Protein AF-A0A0F2S7L4-F1 (afdb_monomer)

Mean predicted aligned error: 13.65 Å

Sequence (125 aa):
MSQSKQPKSTQTSNFLKFKPLKRFLQSSLYPGIFQWLAVLVFAVIMVETLAGPTSAHDNFGTAATWVLWWPLLPLFFFLFGRFWCGVCPFGLVSDLTQKLFGANRKVPNFLRKYGLWIIDITFIF

Solvent-accessible surface area (backbone atoms only — not comparable to full-atom values): 7526 Å² total; per-residue (Å²): 141,82,86,82,84,78,85,85,80,79,90,70,84,73,74,82,70,48,61,68,61,53,53,56,73,64,37,85,65,61,39,52,58,52,18,53,50,40,36,48,54,51,49,51,42,51,49,37,49,69,72,37,65,94,50,62,86,78,11,64,27,45,43,44,46,63,67,49,44,55,62,47,49,59,53,44,42,73,78,37,38,77,60,46,69,58,26,38,35,65,59,57,51,50,52,50,49,40,69,76,72,44,85,86,65,81,81,55,70,64,58,75,73,42,43,66,61,55,52,55,50,64,74,74,106

pLDDT: mean 72.02, std 15.64, range [32.97, 93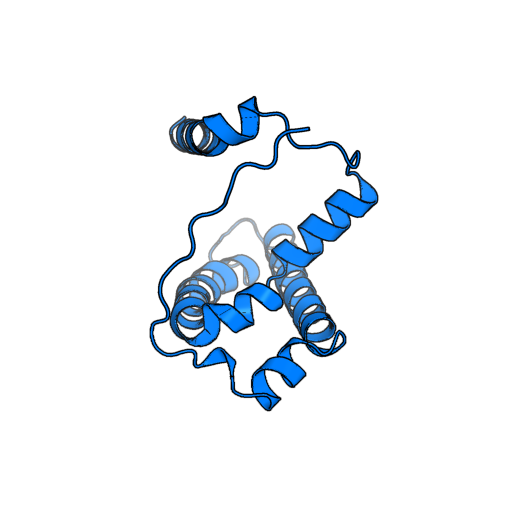.62]

Radius of gyration: 19.76 Å; Cα contacts (8 Å, |Δi|>4): 62; chains: 1; bounding box: 44×39×50 Å

Secondary structure (DSSP, 8-state):
---PPPP-------GGG-HHHHHHHT-TTTTHHHHHHHHHHHHHHHHHHHHS-S-TTT-HHHHIIIIIIHHHHHHHHHHHHHHHHHH-HHHHHHHHHHHHH---PPPPHHHHHHHHHHHHHHHH-

Foldseek 3Di:
DDDDDDDDDDDDDPPVPPVVVVVQVPDPPNLVVLLVVQLVVVVVLVCLVVVPDPDLVRRPSNCCCVPPVVVPVVVCCVVPVVVCVSNPNVVVVVVVCCVVPNPPDDDDVCCVVCVVVVVVVVVVD

Structure (mmCIF, N/CA/C/O backbone):
data_AF-A0A0F2S7L4-F1
#
_entry.id   AF-A0A0F2S7L4-F1
#
loop_
_atom_site.group_PDB
_atom_site.id
_atom_site.type_symbol
_atom_site.label_atom_id
_atom_site.label_alt_id
_atom_site.label_comp_id
_atom_site.label_asym_id
_atom_site.label_entity_id
_atom_site.label_seq_id
_atom_site.pdbx_PDB_ins_code
_atom_site.Cartn_x
_atom_site.Cartn_y
_atom_site.Cartn_z
_atom_site.occupancy
_atom_site.B_iso_or_equiv
_atom_site.auth_seq_id
_atom_site.auth_comp_id
_atom_site.auth_asym_id
_atom_site.auth_atom_id
_atom_site.pdbx_PDB_model_num
ATOM 1 N N . MET A 1 1 ? -12.818 21.995 26.357 1.00 37.41 1 MET A N 1
ATOM 2 C CA . MET A 1 1 ? -13.217 20.572 26.416 1.00 37.41 1 MET A CA 1
ATOM 3 C C . MET A 1 1 ? -14.564 20.437 25.725 1.00 37.41 1 MET A C 1
ATOM 5 O O . MET A 1 1 ? -15.555 20.848 26.303 1.00 37.41 1 MET A O 1
ATOM 9 N N . SER A 1 2 ? -14.623 19.982 24.472 1.00 32.97 2 SER A N 1
ATOM 10 C CA . SER A 1 2 ? -15.913 19.808 23.789 1.00 32.97 2 SER A CA 1
ATOM 11 C C . SER A 1 2 ? -15.886 18.521 22.974 1.00 32.97 2 SER A C 1
ATOM 13 O O . SER A 1 2 ? -15.166 18.413 21.983 1.00 32.97 2 SER A O 1
ATOM 15 N N . GLN A 1 3 ? -16.598 17.515 23.481 1.00 38.94 3 GLN A N 1
ATOM 16 C CA . GLN A 1 3 ? -16.875 16.255 22.802 1.00 38.94 3 GLN A CA 1
ATOM 17 C C . GLN A 1 3 ? -18.048 16.496 21.844 1.00 38.94 3 GLN A C 1
ATOM 19 O O . GLN A 1 3 ? -19.168 16.740 22.295 1.00 38.94 3 GLN A O 1
ATOM 24 N N . SER A 1 4 ? -17.819 16.432 20.531 1.00 37.12 4 SER A N 1
ATOM 25 C CA . SER A 1 4 ? -18.911 16.385 19.559 1.00 37.12 4 SER A CA 1
ATOM 26 C C . SER A 1 4 ? -19.462 14.957 19.474 1.00 37.12 4 SER A C 1
ATOM 28 O O . SER A 1 4 ? -18.760 13.998 19.149 1.00 37.12 4 SER A O 1
ATOM 30 N N . LYS A 1 5 ? -20.742 14.832 19.833 1.00 36.66 5 LYS A N 1
ATOM 31 C CA . LYS A 1 5 ? -21.564 13.619 19.783 1.00 36.66 5 LYS A CA 1
ATOM 32 C C . LYS A 1 5 ? -21.550 13.003 18.377 1.00 36.66 5 LYS A C 1
ATOM 34 O O . LYS A 1 5 ? -21.880 13.679 17.408 1.00 36.66 5 LYS A O 1
ATOM 39 N N . GLN A 1 6 ? -21.230 11.715 18.284 1.00 35.88 6 GLN A N 1
ATOM 40 C CA . GLN A 1 6 ? -21.435 10.902 17.080 1.00 35.88 6 GLN A CA 1
ATOM 41 C C . GLN A 1 6 ? -22.871 10.333 17.083 1.00 35.88 6 GLN A C 1
ATOM 43 O O . GLN A 1 6 ? -23.302 9.818 18.121 1.00 35.88 6 GLN A O 1
ATOM 48 N N . PRO A 1 7 ? -23.632 10.424 15.975 1.00 37.75 7 PRO A N 1
ATOM 49 C CA . PRO A 1 7 ? -24.996 9.911 15.896 1.00 37.75 7 PRO A CA 1
ATOM 50 C C . PRO A 1 7 ? -25.018 8.375 15.832 1.00 37.75 7 PRO A C 1
ATOM 52 O O . PRO A 1 7 ? -24.256 7.731 15.115 1.00 37.75 7 PRO A O 1
ATOM 55 N N . LYS A 1 8 ? -25.916 7.799 16.632 1.00 38.84 8 LYS A N 1
ATOM 56 C CA . LYS A 1 8 ? -26.141 6.367 16.853 1.00 38.84 8 LYS A CA 1
ATOM 57 C C . LYS A 1 8 ? -26.870 5.783 15.633 1.00 38.84 8 LYS A C 1
ATOM 59 O O . LYS A 1 8 ? -28.065 6.022 15.489 1.00 38.84 8 LYS A O 1
ATOM 64 N N . SER A 1 9 ? -26.173 5.057 14.753 1.00 42.44 9 SER A N 1
ATOM 65 C CA . SER A 1 9 ? -26.820 4.377 13.622 1.00 42.44 9 SER A CA 1
ATOM 66 C C . SER A 1 9 ? -27.527 3.095 14.077 1.00 42.44 9 SER A C 1
ATOM 68 O O . SER A 1 9 ? -27.026 2.302 14.879 1.00 42.44 9 SER A O 1
ATOM 70 N N . THR A 1 10 ? -28.756 2.958 13.603 1.00 41.16 10 THR A N 1
ATOM 71 C CA . THR A 1 10 ? -29.733 1.927 13.935 1.00 41.16 10 THR A CA 1
ATOM 72 C C . THR A 1 10 ? -29.269 0.544 13.468 1.00 41.16 10 THR A C 1
ATOM 74 O O . THR A 1 10 ? -28.770 0.374 12.361 1.00 41.16 10 THR A O 1
ATOM 77 N N . GLN A 1 11 ? -29.431 -0.446 14.346 1.00 56.16 11 GLN A N 1
ATOM 78 C CA . GLN A 1 11 ? -29.106 -1.858 14.147 1.00 56.16 11 GLN A CA 1
ATOM 79 C C . GLN A 1 11 ? -29.902 -2.481 12.989 1.00 56.16 11 GLN A C 1
ATOM 81 O O . GLN A 1 11 ? -31.098 -2.718 13.127 1.00 56.16 11 GLN A O 1
ATOM 86 N N . THR A 1 12 ? -29.222 -2.849 11.905 1.00 42.88 12 THR A N 1
ATOM 87 C CA . THR A 1 12 ? -29.679 -3.869 10.954 1.00 42.88 12 THR A CA 1
ATOM 88 C C . THR A 1 12 ? -28.746 -5.079 11.080 1.00 42.88 12 THR A C 1
ATOM 90 O O . THR A 1 12 ? -27.538 -4.978 10.896 1.00 42.88 12 THR A O 1
ATOM 93 N N . SER A 1 13 ? -29.302 -6.206 11.532 1.00 41.19 13 SER A N 1
ATOM 94 C CA . SER A 1 13 ? -28.740 -7.570 11.501 1.00 41.19 13 SER A CA 1
ATOM 95 C C . SER A 1 13 ? -27.214 -7.700 11.690 1.00 41.19 13 SER A C 1
ATOM 97 O O . SER A 1 13 ? -26.438 -7.833 10.747 1.00 41.19 13 SER A O 1
ATOM 99 N N . ASN A 1 14 ? -26.776 -7.712 12.952 1.00 48.84 14 ASN A N 1
ATOM 100 C CA . ASN A 1 14 ? -25.369 -7.799 13.355 1.00 48.84 14 ASN A CA 1
ATOM 101 C C . ASN A 1 14 ? -24.769 -9.216 13.163 1.00 48.84 14 ASN A C 1
ATOM 103 O O . ASN A 1 14 ? -24.629 -9.984 14.117 1.00 48.84 14 ASN A O 1
ATOM 107 N N . PHE A 1 15 ? -24.343 -9.551 11.941 1.00 49.12 15 PHE A N 1
ATOM 108 C CA . PHE A 1 15 ? -23.567 -10.771 11.643 1.00 49.12 15 PHE A CA 1
ATOM 109 C C . PHE A 1 15 ? -22.159 -10.780 12.280 1.00 49.12 15 PHE A C 1
ATOM 111 O O . PHE A 1 15 ? -21.503 -11.818 12.347 1.00 49.12 15 PHE A O 1
ATOM 118 N N . LEU A 1 16 ? -21.711 -9.656 12.857 1.00 49.25 16 LEU A N 1
ATOM 119 C CA . LEU A 1 16 ? -20.474 -9.558 13.646 1.00 49.25 16 LEU A CA 1
ATOM 120 C C . LEU A 1 16 ? -20.557 -10.218 15.042 1.00 49.25 16 LEU A C 1
ATOM 122 O O . LEU A 1 16 ? -19.587 -10.176 15.802 1.00 49.25 16 LEU A O 1
ATOM 126 N N . LYS A 1 17 ? -21.689 -10.836 15.409 1.00 47.38 17 LYS A N 1
ATOM 127 C CA . LYS A 1 17 ? -21.832 -11.593 16.668 1.00 47.38 17 LYS A CA 1
ATOM 128 C C . LYS A 1 17 ? -21.259 -13.015 16.618 1.00 47.38 17 LYS A C 1
ATOM 130 O O . LYS A 1 17 ? -21.189 -13.663 17.664 1.00 47.38 17 LYS A O 1
ATOM 135 N N . PHE A 1 18 ? -20.804 -13.500 15.460 1.00 51.91 18 PHE A N 1
ATOM 136 C CA . PHE A 1 18 ? -20.174 -14.817 15.363 1.00 51.91 18 PHE A CA 1
ATOM 137 C C . PHE A 1 18 ? -18.754 -14.773 15.966 1.00 51.91 18 PHE A C 1
ATOM 139 O O . PHE A 1 18 ? -17.778 -14.353 15.339 1.00 51.91 18 PHE A O 1
ATOM 146 N N . LYS A 1 19 ? -18.646 -15.196 17.234 1.00 53.84 19 LYS A N 1
ATOM 147 C CA . LYS A 1 19 ? -17.411 -15.225 18.038 1.00 53.84 19 LYS A CA 1
ATOM 148 C C . LYS A 1 19 ? -16.184 -15.864 17.357 1.00 53.84 19 LYS A C 1
ATOM 150 O O . LYS A 1 19 ? -15.106 -15.312 17.576 1.00 53.84 19 LYS A O 1
ATOM 155 N N . PRO A 1 20 ? -16.266 -16.942 16.547 1.00 54.53 20 PRO A N 1
ATOM 156 C CA . PRO A 1 20 ? -15.063 -17.509 15.936 1.00 54.53 20 PRO A CA 1
ATOM 157 C C . PRO A 1 20 ? -14.487 -16.601 14.842 1.00 54.53 20 PRO A C 1
ATOM 159 O O . PRO A 1 20 ? -13.273 -16.466 14.769 1.00 54.53 20 PRO A O 1
ATOM 162 N N . LEU A 1 21 ? -15.324 -15.875 14.087 1.00 54.94 21 LEU A N 1
ATOM 163 C CA . LEU A 1 21 ? -14.862 -14.917 13.074 1.00 54.94 21 LEU A CA 1
ATOM 164 C C . LEU A 1 21 ? -14.169 -13.715 13.730 1.00 54.94 21 LEU A C 1
ATOM 166 O O . LEU A 1 21 ? -13.100 -13.292 13.304 1.00 54.94 21 LEU A O 1
ATOM 170 N N . LYS A 1 22 ? -14.726 -13.215 14.840 1.00 51.91 22 LYS A N 1
ATOM 171 C CA . LYS A 1 22 ? -14.100 -12.143 15.624 1.00 51.91 22 LYS A CA 1
ATOM 172 C C . LYS A 1 22 ? -12.794 -12.597 16.292 1.00 51.91 22 LYS A C 1
ATOM 174 O O . LYS A 1 22 ? -11.848 -11.824 16.330 1.00 51.91 22 LYS A O 1
ATOM 179 N N . ARG A 1 23 ? -12.715 -13.839 16.788 1.00 51.91 23 ARG A N 1
ATOM 180 C CA . ARG A 1 23 ? -11.510 -14.417 17.417 1.00 51.91 23 ARG A CA 1
ATOM 181 C C . ARG A 1 23 ? -10.403 -14.713 16.398 1.00 51.91 23 ARG A C 1
ATOM 183 O O . ARG A 1 23 ? -9.236 -14.534 16.725 1.00 51.91 23 ARG A O 1
ATOM 190 N N . PHE A 1 24 ? -10.775 -15.112 15.184 1.00 56.16 24 PHE A N 1
ATOM 191 C CA . PHE A 1 24 ? -9.864 -15.353 14.066 1.00 56.16 24 PHE A CA 1
ATOM 192 C C . PHE A 1 24 ? -9.313 -14.049 13.473 1.00 56.16 24 PHE A C 1
ATOM 194 O O . PHE A 1 24 ? -8.121 -13.958 13.215 1.00 56.16 24 PHE A O 1
ATOM 201 N N . LEU A 1 25 ? -10.144 -13.003 13.355 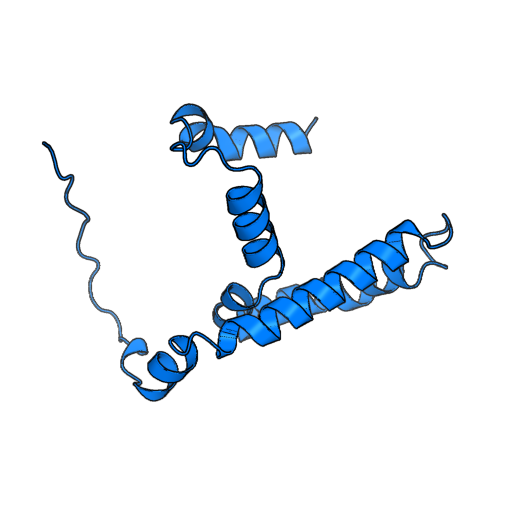1.00 55.56 25 LEU A N 1
ATOM 202 C CA . LEU A 1 25 ? -9.689 -11.663 12.958 1.00 55.56 25 LEU A CA 1
ATOM 203 C C . LEU A 1 25 ? -8.970 -10.878 14.080 1.00 55.56 25 LEU A C 1
ATOM 205 O O . LEU A 1 25 ? -8.278 -9.914 13.774 1.00 55.56 25 LEU A O 1
ATOM 209 N N . GLN A 1 26 ? -9.130 -11.235 15.365 1.00 54.75 26 GLN A N 1
ATOM 210 C CA . GLN A 1 26 ? -8.453 -10.574 16.501 1.00 54.75 26 GLN A CA 1
ATOM 211 C C . GLN A 1 26 ? -7.149 -11.251 16.954 1.00 54.75 26 GLN A C 1
ATOM 213 O O . GLN A 1 26 ? -6.532 -10.773 17.907 1.00 54.75 26 GLN A O 1
ATOM 218 N N . SER A 1 27 ? -6.706 -12.345 16.334 1.00 49.53 27 SER A N 1
ATOM 219 C CA . SER A 1 27 ? -5.389 -12.902 16.650 1.00 49.53 27 SER A CA 1
ATOM 220 C C . SER A 1 27 ? -4.310 -12.069 15.945 1.00 49.53 27 SER A C 1
ATOM 222 O O . SER A 1 27 ? -4.299 -11.944 14.724 1.00 49.53 27 SER A O 1
ATOM 224 N N . SER A 1 28 ? -3.378 -11.474 16.699 1.00 52.41 28 SER A N 1
ATOM 225 C CA . SER A 1 28 ? -2.336 -10.586 16.139 1.00 52.41 28 SER A CA 1
ATOM 226 C C . SER A 1 28 ? -1.319 -11.298 15.233 1.00 52.41 28 SER A C 1
ATOM 228 O O . SER A 1 28 ? -0.439 -10.654 14.674 1.00 52.41 28 SER A O 1
ATOM 230 N N . LEU A 1 29 ? -1.427 -12.621 15.099 1.00 53.84 29 LEU A N 1
ATOM 231 C CA . LEU A 1 29 ? -0.590 -13.467 14.250 1.00 53.84 29 LEU A CA 1
ATOM 232 C C . LEU A 1 29 ? -1.190 -13.676 12.850 1.00 53.84 29 LEU A C 1
ATOM 234 O O . LEU A 1 29 ? -0.450 -13.928 11.903 1.00 53.84 29 LEU A O 1
ATOM 238 N N . TYR A 1 30 ? -2.515 -13.558 12.707 1.00 49.62 30 TYR A N 1
ATOM 239 C CA . TYR A 1 30 ? -3.224 -13.918 11.480 1.00 49.62 30 TYR A CA 1
ATOM 240 C C . TYR A 1 30 ? -3.277 -12.821 10.393 1.00 49.62 30 TYR A C 1
ATOM 242 O O . TYR A 1 30 ? -3.342 -13.190 9.227 1.00 49.62 30 TYR A O 1
ATOM 250 N N . PRO A 1 31 ? -3.157 -11.504 10.668 1.00 62.72 31 PRO A N 1
ATOM 251 C CA . PRO A 1 31 ? -2.898 -10.542 9.596 1.00 62.72 31 PRO A CA 1
ATOM 252 C C . PRO A 1 31 ? -1.410 -10.487 9.216 1.00 62.72 31 PRO A C 1
ATOM 254 O O . PRO A 1 31 ? -1.093 -10.360 8.042 1.00 62.72 31 PRO A O 1
ATOM 257 N N . GLY A 1 32 ? -0.484 -10.668 10.167 1.00 66.62 32 GLY A N 1
ATOM 258 C CA . GLY A 1 32 ? 0.947 -10.419 9.943 1.00 66.62 32 GLY A CA 1
ATOM 259 C C . GLY A 1 32 ? 1.603 -11.301 8.873 1.00 66.62 32 GLY A C 1
ATOM 260 O O . GLY A 1 32 ? 2.303 -10.782 8.009 1.00 66.62 32 GLY A O 1
ATOM 261 N N . ILE A 1 33 ? 1.371 -12.619 8.893 1.00 73.12 33 ILE A N 1
ATOM 262 C CA . ILE A 1 33 ? 2.017 -13.553 7.947 1.00 73.12 33 ILE A CA 1
ATOM 263 C C . ILE A 1 33 ? 1.531 -13.311 6.514 1.00 73.12 33 ILE A C 1
ATOM 265 O O . ILE A 1 33 ? 2.340 -13.180 5.598 1.00 73.12 33 ILE A O 1
ATOM 269 N N . PHE A 1 34 ? 0.214 -13.212 6.319 1.00 77.00 34 PHE A N 1
ATOM 270 C CA . PHE A 1 34 ? -0.360 -12.960 4.997 1.00 77.00 34 PHE A CA 1
ATOM 271 C C . PHE A 1 34 ? 0.011 -11.575 4.473 1.00 77.00 34 PHE A C 1
ATOM 273 O O . PHE A 1 34 ? 0.239 -11.418 3.279 1.00 77.00 34 PHE A O 1
ATOM 280 N N . GLN A 1 35 ? 0.114 -10.582 5.355 1.00 78.12 35 GLN A N 1
ATOM 281 C CA . GLN A 1 35 ? 0.510 -9.229 4.990 1.00 78.12 35 GLN A CA 1
ATOM 282 C C . GLN A 1 35 ? 1.979 -9.172 4.550 1.00 78.12 35 GLN A C 1
ATOM 284 O O . GLN A 1 35 ? 2.277 -8.568 3.523 1.00 78.12 35 GLN A O 1
ATOM 289 N N . TRP A 1 36 ? 2.890 -9.862 5.245 1.00 80.44 36 TRP A N 1
ATOM 290 C CA . TRP A 1 36 ? 4.280 -10.006 4.793 1.00 80.44 36 TRP A CA 1
ATOM 291 C C . TRP A 1 36 ? 4.395 -10.785 3.483 1.00 80.44 36 TRP A C 1
ATOM 293 O O . TRP A 1 36 ? 5.164 -10.383 2.614 1.00 80.44 36 TRP A O 1
ATOM 303 N N . LEU A 1 37 ? 3.602 -11.847 3.301 1.00 84.25 37 LEU A N 1
ATOM 304 C CA . LEU A 1 37 ? 3.537 -12.576 2.033 1.00 84.25 37 LEU A CA 1
ATOM 305 C C . LEU A 1 37 ? 3.068 -11.663 0.891 1.00 84.25 37 LEU A C 1
ATOM 307 O O . LEU A 1 37 ? 3.687 -11.639 -0.167 1.00 84.25 37 LEU A O 1
ATOM 311 N N . ALA A 1 38 ? 2.015 -10.874 1.111 1.00 83.19 38 ALA A N 1
ATOM 312 C CA . ALA A 1 38 ? 1.500 -9.936 0.119 1.00 83.19 38 ALA A CA 1
ATOM 313 C C . ALA A 1 38 ? 2.512 -8.828 -0.213 1.00 83.19 38 ALA A C 1
ATOM 315 O O . ALA A 1 38 ? 2.665 -8.474 -1.381 1.00 83.19 38 ALA A O 1
ATOM 316 N N . VAL A 1 39 ? 3.234 -8.309 0.788 1.00 85.44 39 VAL A N 1
ATOM 317 C CA . VAL A 1 39 ? 4.331 -7.349 0.579 1.00 85.44 39 VAL A CA 1
ATOM 318 C C . VAL A 1 39 ? 5.457 -7.982 -0.225 1.00 85.44 39 VAL A C 1
ATOM 320 O O . VAL A 1 39 ? 5.959 -7.343 -1.141 1.00 85.44 39 VAL A O 1
ATOM 323 N N . LEU A 1 40 ? 5.830 -9.227 0.070 1.00 87.50 40 LEU A N 1
ATOM 324 C CA . LEU A 1 40 ? 6.877 -9.936 -0.660 1.00 87.50 40 LEU A CA 1
ATOM 325 C C . LEU A 1 40 ? 6.486 -10.164 -2.124 1.00 87.50 40 LEU A C 1
ATOM 327 O O . LEU A 1 40 ? 7.269 -9.844 -3.010 1.00 87.50 40 LEU A O 1
ATOM 331 N N . VAL A 1 41 ? 5.265 -10.635 -2.390 1.00 85.38 41 VAL A N 1
ATOM 332 C CA . VAL A 1 41 ? 4.752 -10.795 -3.761 1.00 85.38 41 VAL A CA 1
ATOM 333 C C . VAL A 1 41 ? 4.746 -9.454 -4.497 1.00 85.38 41 VAL A C 1
ATOM 335 O O . VAL A 1 41 ? 5.228 -9.370 -5.623 1.00 85.38 41 VAL A O 1
ATOM 338 N N . PHE A 1 42 ? 4.260 -8.389 -3.855 1.00 85.00 42 PHE A N 1
ATOM 339 C CA . PHE A 1 42 ? 4.262 -7.051 -4.444 1.00 85.00 42 PHE A CA 1
ATOM 340 C C . PHE A 1 42 ? 5.684 -6.528 -4.706 1.00 85.00 42 PHE A C 1
ATOM 342 O O . PHE A 1 42 ? 5.940 -5.949 -5.758 1.00 85.00 42 PHE A O 1
ATOM 349 N N . ALA A 1 43 ? 6.624 -6.767 -3.790 1.00 85.75 43 ALA A N 1
ATOM 350 C CA . ALA A 1 43 ? 8.021 -6.378 -3.944 1.00 85.75 43 ALA A CA 1
ATOM 351 C C . ALA A 1 43 ? 8.695 -7.121 -5.104 1.00 85.75 43 ALA A C 1
ATOM 353 O O . ALA A 1 43 ? 9.398 -6.491 -5.887 1.00 85.75 43 ALA A O 1
ATOM 354 N N . VAL A 1 44 ? 8.439 -8.425 -5.260 1.00 84.19 44 VAL A N 1
ATOM 355 C CA . VAL A 1 44 ? 8.927 -9.208 -6.407 1.00 84.19 44 VAL A CA 1
ATOM 356 C C . VAL A 1 44 ? 8.375 -8.638 -7.708 1.00 84.19 44 VAL A C 1
ATOM 358 O O . VAL A 1 44 ? 9.149 -8.361 -8.615 1.00 84.19 44 VAL A O 1
ATOM 361 N N . ILE A 1 45 ? 7.067 -8.370 -7.783 1.00 82.69 45 ILE A N 1
ATOM 362 C CA . ILE A 1 45 ? 6.457 -7.752 -8.969 1.00 82.69 45 ILE A CA 1
ATOM 363 C C . ILE A 1 45 ? 7.112 -6.401 -9.279 1.00 82.69 45 ILE A C 1
ATOM 365 O O . ILE A 1 45 ? 7.443 -6.140 -10.434 1.00 82.69 45 ILE A O 1
ATOM 369 N N . MET A 1 46 ? 7.342 -5.554 -8.271 1.00 82.19 46 MET A N 1
ATOM 370 C CA . MET A 1 46 ? 8.027 -4.275 -8.472 1.00 82.19 46 MET A CA 1
ATOM 371 C C . MET A 1 46 ? 9.456 -4.453 -8.991 1.00 82.19 46 MET A C 1
ATOM 373 O O . MET A 1 46 ? 9.834 -3.746 -9.918 1.00 82.19 46 MET A O 1
ATOM 377 N N . VAL A 1 47 ? 10.234 -5.386 -8.433 1.00 82.50 47 VAL A N 1
ATOM 378 C CA . VAL A 1 47 ? 11.614 -5.654 -8.871 1.00 82.50 47 VAL A CA 1
ATOM 379 C C . VAL A 1 47 ? 11.641 -6.185 -10.301 1.00 82.50 47 VAL A C 1
ATOM 381 O O . VAL A 1 47 ? 12.386 -5.654 -11.113 1.00 82.50 47 VAL A O 1
ATOM 384 N N . GLU A 1 48 ? 10.794 -7.156 -10.637 1.00 79.88 48 GLU A N 1
ATOM 385 C CA . GLU A 1 48 ? 10.672 -7.700 -11.997 1.00 79.88 48 GLU A CA 1
ATOM 386 C C . GLU A 1 48 ? 10.226 -6.629 -13.003 1.00 79.88 48 GLU A C 1
ATOM 388 O O . GLU A 1 48 ? 10.677 -6.609 -14.144 1.00 79.88 48 GLU A O 1
ATOM 393 N N . THR A 1 49 ? 9.367 -5.699 -12.580 1.00 76.62 49 THR A N 1
ATOM 394 C CA . THR A 1 49 ? 8.922 -4.582 -13.429 1.00 76.62 49 THR A CA 1
ATOM 395 C C . THR A 1 49 ? 10.026 -3.539 -13.629 1.00 76.62 49 THR A C 1
ATOM 397 O O . THR A 1 49 ? 10.096 -2.930 -14.691 1.00 76.62 49 THR A O 1
ATOM 400 N N . LEU A 1 50 ? 10.893 -3.322 -12.632 1.00 76.81 50 LEU A N 1
ATOM 401 C CA . LEU A 1 50 ? 11.997 -2.357 -12.715 1.00 76.81 50 LEU A CA 1
ATOM 402 C C . LEU A 1 50 ? 13.249 -2.923 -13.403 1.00 76.81 50 LEU A C 1
ATOM 404 O O . LEU A 1 50 ? 13.990 -2.168 -14.025 1.00 76.81 50 LEU A O 1
ATOM 408 N N . ALA A 1 51 ? 13.510 -4.222 -13.242 1.00 75.50 51 ALA A N 1
ATOM 409 C CA . ALA A 1 51 ? 14.680 -4.917 -13.779 1.00 75.50 51 ALA A CA 1
ATOM 410 C C . ALA A 1 51 ? 14.427 -5.555 -15.153 1.00 75.50 51 ALA A C 1
ATOM 412 O O . ALA A 1 51 ? 15.372 -5.993 -15.811 1.00 75.50 51 ALA A O 1
ATOM 413 N N . GLY A 1 52 ? 13.167 -5.635 -15.577 1.00 68.38 52 GLY A N 1
ATOM 414 C CA . GLY A 1 52 ? 12.800 -6.188 -16.867 1.00 68.38 52 GLY A CA 1
ATOM 415 C C . GLY A 1 52 ? 13.146 -5.268 -18.059 1.00 68.38 52 GLY A C 1
ATOM 416 O O . GLY A 1 52 ? 13.440 -4.082 -17.878 1.00 68.38 52 GLY A O 1
ATOM 417 N N . PRO A 1 53 ? 13.168 -5.815 -19.293 1.00 70.56 53 PRO A N 1
ATOM 418 C CA . PRO A 1 53 ? 13.426 -5.062 -20.527 1.00 70.56 53 PRO A CA 1
ATOM 419 C C . PRO A 1 53 ? 12.496 -3.846 -20.705 1.00 70.56 53 PRO A C 1
ATOM 421 O O . PRO A 1 53 ? 11.440 -3.755 -20.113 1.00 70.56 53 PRO A O 1
ATOM 424 N N . THR A 1 54 ? 12.809 -2.871 -21.556 1.00 66.38 54 THR A N 1
ATOM 425 C CA . THR A 1 54 ? 11.904 -1.712 -21.763 1.00 66.38 54 THR A CA 1
ATOM 426 C C . THR A 1 54 ? 10.625 -2.063 -22.543 1.00 66.38 54 THR A C 1
ATOM 428 O O . THR A 1 54 ? 9.648 -1.313 -22.515 1.00 66.38 54 THR A O 1
ATOM 431 N N . SER A 1 55 ? 10.594 -3.221 -23.210 1.00 68.25 55 SER A N 1
ATOM 432 C CA . SER A 1 55 ? 9.447 -3.708 -23.982 1.00 68.25 55 SER A CA 1
ATOM 433 C C . SER A 1 55 ? 8.383 -4.324 -23.072 1.00 68.25 55 SER A C 1
ATOM 435 O O . SER A 1 55 ? 8.543 -5.434 -22.572 1.00 68.25 55 SER A O 1
ATOM 437 N N . ALA A 1 56 ? 7.256 -3.634 -22.869 1.00 62.44 56 ALA A N 1
ATOM 438 C CA . ALA A 1 56 ? 6.175 -4.060 -21.966 1.00 62.44 56 ALA A CA 1
ATOM 439 C C . ALA A 1 56 ? 5.633 -5.487 -22.214 1.00 62.44 56 ALA A C 1
ATOM 441 O O . ALA A 1 56 ? 5.137 -6.106 -21.277 1.00 62.44 56 ALA A O 1
ATOM 442 N N . HIS A 1 57 ? 5.746 -6.007 -23.443 1.00 64.19 57 HIS A N 1
ATOM 443 C CA . HIS A 1 57 ? 5.300 -7.356 -23.814 1.00 64.19 57 HIS A CA 1
ATOM 444 C C . HIS A 1 57 ? 6.274 -8.469 -23.392 1.00 64.19 57 HIS A C 1
ATOM 446 O O . HIS A 1 57 ? 5.833 -9.578 -23.109 1.00 64.19 57 HIS A O 1
ATOM 452 N N . ASP A 1 58 ? 7.571 -8.163 -23.302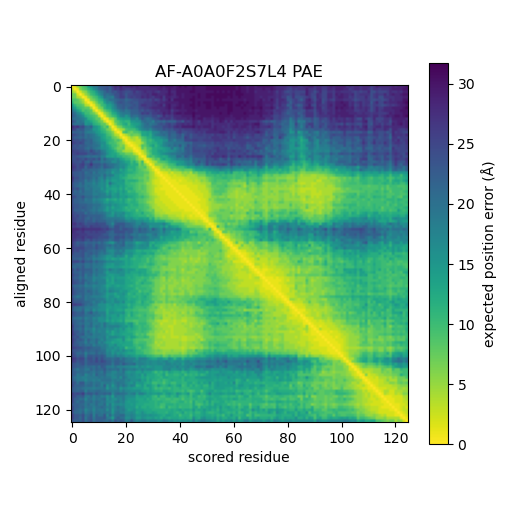 1.00 68.81 58 ASP A N 1
ATOM 453 C CA . ASP A 1 58 ? 8.618 -9.127 -22.923 1.00 68.81 58 ASP A CA 1
ATOM 454 C C . ASP A 1 58 ? 8.902 -9.106 -21.412 1.00 68.81 58 ASP A C 1
ATOM 456 O O . ASP A 1 58 ? 9.629 -9.944 -20.878 1.00 68.81 58 ASP A O 1
ATOM 460 N N . ASN A 1 59 ? 8.310 -8.145 -20.700 1.00 73.06 59 ASN A N 1
ATOM 461 C CA . ASN A 1 59 ? 8.390 -8.044 -19.253 1.00 73.06 59 ASN A CA 1
ATOM 462 C C . ASN A 1 59 ? 7.371 -8.948 -18.585 1.00 73.06 59 ASN A C 1
ATOM 464 O O . ASN A 1 59 ? 6.181 -8.624 -18.536 1.00 73.06 59 ASN A O 1
ATOM 468 N N . PHE A 1 60 ? 7.848 -10.014 -17.953 1.00 73.56 60 PHE A N 1
ATOM 469 C CA . PHE A 1 60 ? 6.995 -10.849 -17.119 1.00 73.56 60 PHE A CA 1
ATOM 470 C C . PHE A 1 60 ? 6.341 -10.049 -15.977 1.00 73.56 60 PHE A C 1
ATOM 472 O O . PHE A 1 60 ? 5.154 -10.230 -15.718 1.00 73.56 60 PHE A O 1
ATOM 479 N N . GLY A 1 61 ? 7.060 -9.105 -15.353 1.00 73.44 61 GLY A N 1
ATOM 480 C CA . GLY A 1 61 ? 6.511 -8.243 -14.294 1.00 73.44 61 GLY A CA 1
ATOM 481 C C . GLY A 1 61 ? 5.341 -7.369 -14.766 1.00 73.44 61 GLY A C 1
ATOM 482 O O . GLY A 1 61 ? 4.281 -7.324 -14.131 1.00 73.44 61 GLY A O 1
ATOM 483 N N . THR A 1 62 ? 5.488 -6.744 -15.936 1.00 76.06 62 THR A N 1
ATOM 484 C CA . THR A 1 62 ? 4.444 -5.911 -16.547 1.00 76.06 62 THR A CA 1
ATOM 485 C C . THR A 1 62 ? 3.264 -6.766 -17.004 1.00 76.06 62 THR A C 1
ATOM 487 O O . THR A 1 62 ? 2.122 -6.472 -16.653 1.00 76.06 62 THR A O 1
ATOM 490 N N . ALA A 1 63 ? 3.517 -7.869 -17.711 1.00 78.38 63 ALA A N 1
ATOM 491 C CA . ALA A 1 63 ? 2.468 -8.778 -18.162 1.00 78.38 63 ALA A CA 1
ATOM 492 C C . ALA A 1 63 ? 1.684 -9.383 -16.983 1.00 78.38 63 ALA A C 1
ATOM 494 O O . ALA A 1 63 ? 0.455 -9.382 -17.001 1.00 78.38 63 ALA A O 1
ATOM 495 N N . ALA A 1 64 ? 2.355 -9.822 -15.915 1.00 77.06 64 ALA A N 1
ATOM 496 C CA . ALA A 1 64 ? 1.696 -10.344 -14.719 1.00 77.06 64 ALA A CA 1
ATOM 497 C C . ALA A 1 64 ? 0.845 -9.275 -14.012 1.00 77.06 64 ALA A C 1
ATOM 499 O O . ALA A 1 64 ? -0.269 -9.559 -13.572 1.00 77.06 64 ALA A O 1
ATOM 500 N N . THR A 1 65 ? 1.312 -8.028 -13.946 1.00 82.06 65 THR A N 1
ATOM 501 C CA . THR A 1 65 ? 0.540 -6.940 -13.327 1.00 82.06 65 THR A CA 1
ATOM 502 C C . THR A 1 65 ? -0.712 -6.590 -14.142 1.00 82.06 65 THR A C 1
ATOM 504 O O . THR A 1 65 ? -1.807 -6.430 -13.604 1.00 82.06 65 THR A O 1
ATOM 507 N N . TRP A 1 66 ? -0.597 -6.503 -15.462 1.00 81.31 66 TRP A N 1
ATOM 508 C CA . TRP A 1 66 ? -1.724 -6.082 -16.295 1.00 81.31 66 TRP A CA 1
ATOM 509 C C . TRP A 1 66 ? -2.691 -7.218 -16.643 1.00 81.31 66 TRP A C 1
ATOM 511 O O . TRP A 1 66 ? -3.894 -6.986 -16.711 1.00 81.31 66 TRP A O 1
ATOM 521 N N . VAL A 1 67 ? -2.204 -8.448 -16.824 1.00 82.31 67 VAL A N 1
ATOM 522 C CA . VAL A 1 67 ? -3.034 -9.594 -17.237 1.00 82.31 67 VAL A CA 1
ATOM 523 C C . VAL A 1 67 ? -3.575 -10.372 -16.041 1.00 82.31 67 VAL A C 1
ATOM 525 O O . VAL A 1 67 ? -4.742 -10.751 -16.047 1.00 82.31 67 VAL A O 1
ATOM 528 N N . LEU A 1 68 ? -2.760 -10.616 -15.009 1.00 80.88 68 LEU A N 1
ATOM 529 C CA . LEU A 1 68 ? -3.187 -11.389 -13.836 1.00 80.88 68 LEU A CA 1
ATOM 530 C C . LEU A 1 68 ? -3.699 -10.475 -12.730 1.00 80.88 68 LEU A C 1
ATOM 532 O O . LEU A 1 68 ? -4.812 -10.658 -12.251 1.00 80.88 68 LEU A O 1
ATOM 536 N N . TRP A 1 69 ? -2.917 -9.479 -12.322 1.00 82.12 69 TRP A N 1
ATOM 537 C CA . TRP A 1 69 ? -3.245 -8.677 -11.143 1.00 82.12 69 TRP A CA 1
ATOM 538 C C . TRP A 1 69 ? -4.464 -7.770 -11.364 1.00 82.12 69 TRP A C 1
ATOM 540 O O . TRP A 1 69 ? -5.325 -7.692 -10.486 1.00 82.12 69 TRP A O 1
ATOM 550 N N . TRP A 1 70 ? -4.594 -7.140 -12.537 1.00 83.50 70 TRP A N 1
ATOM 551 C CA . TRP A 1 70 ? -5.713 -6.240 -12.847 1.00 83.50 70 TRP A CA 1
ATOM 552 C C . TRP A 1 70 ? -7.113 -6.879 -12.757 1.00 83.50 70 TRP A C 1
ATOM 554 O O . TRP A 1 70 ? -7.971 -6.264 -12.134 1.00 83.50 70 TRP A O 1
ATOM 564 N N . PRO A 1 71 ? -7.409 -8.070 -13.319 1.00 86.06 71 PRO A N 1
ATOM 565 C CA . PRO A 1 71 ? -8.727 -8.702 -13.161 1.00 86.06 71 PRO A CA 1
ATOM 566 C C . PRO A 1 71 ? -8.895 -9.429 -11.822 1.00 86.06 71 PRO A C 1
ATOM 568 O O . PRO A 1 71 ? -9.997 -9.487 -11.270 1.00 86.06 71 PRO A O 1
ATOM 571 N N . LEU A 1 72 ? -7.809 -9.983 -11.282 1.00 85.12 72 LEU A N 1
ATOM 572 C CA . LEU A 1 72 ? -7.847 -10.785 -10.066 1.00 85.12 72 LEU A CA 1
ATOM 573 C C . LEU A 1 72 ? -8.130 -9.910 -8.840 1.00 85.12 72 LEU A C 1
ATOM 575 O O . LEU A 1 72 ? -8.935 -10.282 -7.991 1.00 85.12 72 LEU A O 1
ATOM 579 N N . LEU A 1 73 ? -7.533 -8.719 -8.763 1.00 83.69 73 LEU A N 1
ATOM 580 C CA . LEU A 1 73 ? -7.658 -7.845 -7.599 1.00 83.69 73 LEU A CA 1
ATOM 581 C C . LEU A 1 73 ? -9.098 -7.320 -7.383 1.00 83.69 73 LEU A C 1
ATOM 583 O O . LEU A 1 73 ? -9.606 -7.498 -6.276 1.00 83.69 73 LEU A O 1
ATOM 587 N N . PRO A 1 74 ? -9.826 -6.780 -8.382 1.00 85.56 74 PRO A N 1
ATOM 588 C CA . PRO A 1 74 ? -11.244 -6.431 -8.251 1.00 85.56 74 PRO A CA 1
ATOM 589 C C . PRO A 1 74 ? -12.126 -7.617 -7.853 1.00 85.56 74 PRO A C 1
ATOM 591 O O . PRO A 1 74 ? -13.018 -7.466 -7.018 1.00 85.56 74 PRO A O 1
ATOM 594 N N . LEU A 1 75 ? -11.852 -8.809 -8.394 1.00 86.25 75 LEU A N 1
ATOM 595 C CA . LEU A 1 75 ? -12.585 -10.030 -8.058 1.00 86.25 75 LEU A CA 1
ATOM 596 C C . LEU A 1 75 ? -12.352 -10.441 -6.593 1.00 86.25 75 LEU A C 1
ATOM 598 O O . LEU A 1 75 ? -13.306 -10.736 -5.868 1.00 86.25 75 LEU A O 1
ATOM 602 N N . PHE A 1 76 ? -11.106 -10.364 -6.116 1.00 82.62 76 PHE A N 1
ATOM 603 C CA . PHE A 1 76 ? -10.769 -10.556 -4.703 1.00 82.62 76 PHE A CA 1
ATOM 604 C C . PHE A 1 76 ? -11.387 -9.486 -3.800 1.00 82.62 76 PHE A C 1
ATOM 606 O O . PHE A 1 76 ? -11.850 -9.815 -2.711 1.00 82.62 76 PHE A O 1
ATOM 613 N N . PHE A 1 77 ? -11.442 -8.223 -4.223 1.00 82.00 77 PHE A N 1
ATOM 614 C CA . PHE A 1 77 ? -12.072 -7.157 -3.442 1.00 82.00 77 PHE A CA 1
ATOM 615 C C . PHE A 1 77 ? -13.588 -7.333 -3.327 1.00 82.00 77 PHE A C 1
ATOM 617 O O . PHE A 1 77 ? -14.142 -7.103 -2.251 1.00 82.00 77 PHE A O 1
ATOM 624 N N . PHE A 1 78 ? -14.253 -7.778 -4.395 1.00 85.19 78 PHE A N 1
ATOM 625 C CA . PHE A 1 78 ? -15.691 -8.034 -4.380 1.00 85.19 78 PHE A CA 1
ATOM 626 C C . PHE A 1 78 ? -16.061 -9.191 -3.440 1.00 85.19 78 PHE A C 1
ATOM 628 O O . PHE A 1 78 ? -16.997 -9.073 -2.652 1.00 85.19 78 PHE A O 1
ATOM 635 N N . LEU A 1 79 ? -15.299 -10.290 -3.476 1.00 80.44 79 LEU A N 1
ATOM 636 C CA . LEU A 1 79 ? -15.586 -11.494 -2.685 1.00 80.44 79 LEU A CA 1
ATOM 637 C C . LEU A 1 79 ? -15.024 -11.430 -1.256 1.00 80.44 79 LEU A C 1
ATOM 639 O O . LEU A 1 79 ? -15.670 -11.853 -0.299 1.00 80.44 79 LEU A O 1
ATOM 643 N N . PHE A 1 80 ? -13.816 -10.891 -1.102 1.00 80.38 80 PHE A N 1
ATOM 644 C CA . PHE A 1 80 ? -13.014 -10.959 0.120 1.00 80.38 80 PHE A CA 1
ATOM 645 C C . PHE A 1 80 ? -12.502 -9.588 0.578 1.00 80.38 80 PHE A C 1
ATOM 647 O O . PHE A 1 80 ? -11.527 -9.521 1.325 1.00 80.38 80 PHE A O 1
ATOM 654 N N . GLY A 1 81 ? -13.158 -8.482 0.212 1.00 75.44 81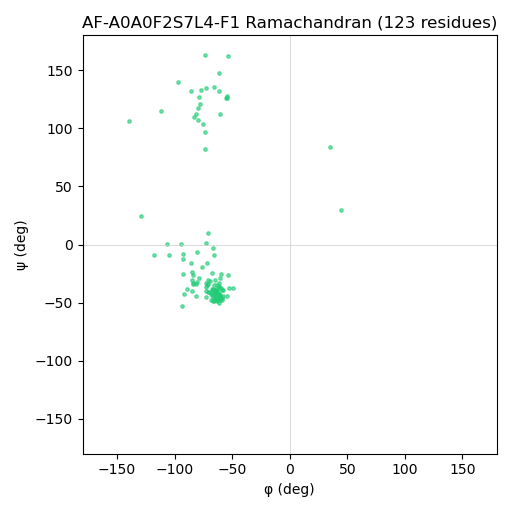 GLY A N 1
ATOM 655 C CA . GLY A 1 81 ? -12.671 -7.125 0.498 1.00 75.44 81 GLY A CA 1
ATOM 656 C C . GLY A 1 81 ? -12.327 -6.861 1.969 1.00 75.44 81 GLY A C 1
ATOM 657 O O . GLY A 1 81 ? -11.317 -6.227 2.267 1.00 75.44 81 GLY A O 1
ATOM 658 N N . ARG A 1 82 ? -13.097 -7.412 2.920 1.00 74.88 82 ARG A N 1
ATOM 659 C CA . ARG A 1 82 ? -12.805 -7.291 4.364 1.00 74.88 82 ARG A CA 1
AT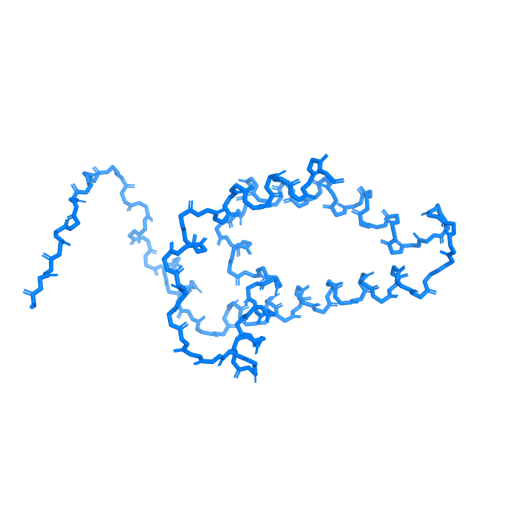OM 660 C C . ARG A 1 82 ? -11.516 -8.017 4.767 1.00 74.88 82 ARG A C 1
ATOM 662 O O . ARG A 1 82 ? -10.777 -7.510 5.605 1.00 74.88 82 ARG A O 1
ATOM 669 N N . PHE A 1 83 ? -11.274 -9.194 4.193 1.00 74.75 83 PHE A N 1
ATOM 670 C CA . PHE A 1 83 ? -10.076 -9.997 4.439 1.00 74.75 83 PHE A CA 1
ATOM 671 C C . PHE A 1 83 ? -8.858 -9.355 3.767 1.00 74.75 83 PHE A C 1
ATOM 673 O O . PHE A 1 83 ? -7.835 -9.145 4.413 1.00 74.75 83 PHE A O 1
ATOM 680 N N . TRP A 1 84 ? -9.014 -8.924 2.514 1.00 75.12 84 TRP A N 1
ATOM 681 C CA . TRP A 1 84 ? -7.974 -8.235 1.756 1.00 75.12 84 TRP A CA 1
ATOM 682 C C . TRP A 1 84 ? -7.542 -6.920 2.411 1.00 75.12 84 TRP A C 1
ATOM 684 O O . TRP A 1 84 ? -6.356 -6.614 2.460 1.00 75.12 84 TRP A O 1
ATOM 694 N N . CYS A 1 85 ? -8.474 -6.168 3.005 1.00 73.62 85 CYS A N 1
ATOM 695 C CA . CYS A 1 85 ? -8.151 -4.927 3.709 1.00 73.62 85 CYS A CA 1
ATOM 696 C C . CYS A 1 85 ? -7.188 -5.137 4.897 1.00 73.62 85 CYS A C 1
ATOM 698 O O . CYS A 1 85 ? -6.422 -4.231 5.210 1.00 73.62 85 CYS A O 1
ATOM 700 N N . GLY A 1 86 ? -7.204 -6.310 5.544 1.00 75.69 86 GLY A N 1
ATOM 701 C CA . GLY A 1 86 ? -6.266 -6.664 6.620 1.00 75.69 86 GLY A CA 1
ATOM 702 C C . GLY A 1 86 ? -4.939 -7.265 6.138 1.00 75.69 86 GLY A C 1
ATOM 703 O O . GLY A 1 86 ? -3.985 -7.310 6.9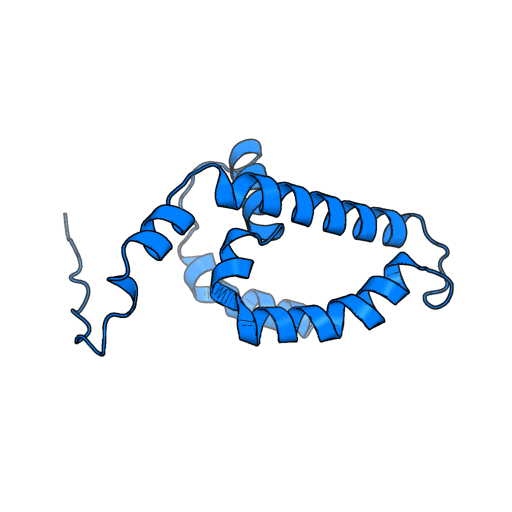04 1.00 75.69 86 GLY A O 1
ATOM 704 N N . V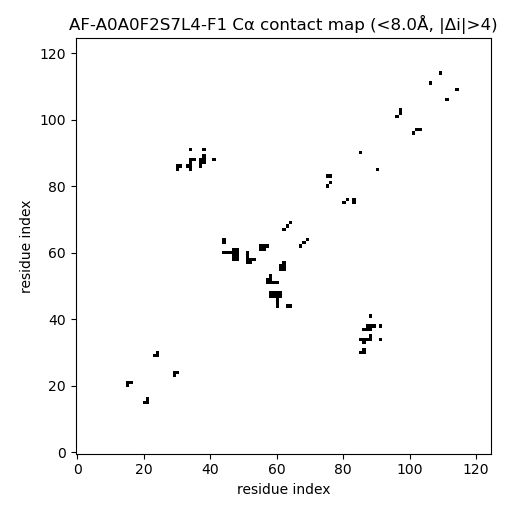AL A 1 87 ? -4.879 -7.715 4.882 1.00 76.75 87 VAL A N 1
ATOM 705 C CA . VAL A 1 87 ? -3.707 -8.356 4.253 1.00 76.75 87 VAL A CA 1
ATOM 706 C C . VAL A 1 87 ? -2.993 -7.409 3.275 1.00 76.75 87 VAL A C 1
ATOM 708 O O . VAL A 1 87 ? -1.894 -7.690 2.809 1.00 76.75 87 VAL A O 1
ATOM 711 N N . CYS A 1 88 ? -3.599 -6.259 2.980 1.00 80.56 88 CYS A N 1
ATOM 712 C CA . CYS A 1 88 ? -3.120 -5.298 1.999 1.00 80.56 88 CYS A CA 1
ATOM 713 C C . CYS A 1 88 ? -1.659 -4.874 2.266 1.00 80.56 88 CYS A C 1
ATOM 715 O O . CYS A 1 88 ? -1.358 -4.362 3.355 1.00 80.56 88 CYS A O 1
ATOM 717 N N . PRO A 1 89 ? -0.759 -5.000 1.269 1.00 82.88 89 PRO A N 1
ATOM 718 C CA . PRO A 1 89 ? 0.646 -4.642 1.437 1.00 82.88 89 PRO A CA 1
ATOM 719 C C . PRO A 1 89 ? 0.832 -3.146 1.723 1.00 82.88 89 PRO A C 1
ATOM 721 O O . PRO A 1 89 ? 1.665 -2.772 2.547 1.00 82.88 89 PRO A O 1
ATOM 724 N N . PHE A 1 90 ? -0.010 -2.288 1.134 1.00 81.69 90 PHE A N 1
ATOM 725 C CA . PHE A 1 90 ? 0.029 -0.836 1.344 1.00 81.69 90 PHE A CA 1
ATOM 726 C C . PHE A 1 90 ? -0.209 -0.421 2.796 1.00 81.69 90 PHE A C 1
ATOM 728 O O . PHE A 1 90 ? 0.380 0.560 3.245 1.00 81.69 90 PHE A O 1
ATOM 735 N N . GLY A 1 91 ? -1.039 -1.160 3.540 1.00 83.19 91 GLY A N 1
ATOM 736 C CA . GLY A 1 91 ? -1.275 -0.871 4.954 1.00 83.19 91 GLY A CA 1
ATOM 737 C C . GLY A 1 91 ? 0.004 -1.026 5.777 1.00 83.19 91 GLY A C 1
ATOM 738 O O . GLY A 1 91 ? 0.376 -0.113 6.508 1.00 83.19 91 GLY A O 1
ATOM 739 N N . LEU A 1 92 ? 0.730 -2.137 5.579 1.00 80.56 92 LEU A N 1
ATOM 740 C CA . LEU A 1 92 ? 1.989 -2.396 6.291 1.00 80.56 92 LEU A CA 1
ATOM 741 C C . LEU A 1 92 ? 3.045 -1.357 5.927 1.00 80.56 92 LEU A C 1
ATOM 743 O O . LEU A 1 92 ? 3.716 -0.819 6.801 1.00 80.56 92 LEU A O 1
ATOM 747 N N . VAL A 1 93 ? 3.192 -1.096 4.626 1.00 84.50 93 VAL A N 1
ATOM 748 C CA . VAL A 1 93 ? 4.196 -0.166 4.109 1.00 84.50 93 VAL A CA 1
ATOM 749 C C . VAL A 1 93 ? 3.931 1.236 4.645 1.00 84.50 93 VAL A C 1
ATOM 751 O O . VAL A 1 93 ? 4.846 1.844 5.185 1.00 84.50 93 VAL A O 1
ATOM 754 N N . SER A 1 94 ? 2.686 1.721 4.598 1.00 82.12 94 SER A N 1
ATOM 755 C CA . SER A 1 94 ? 2.327 3.032 5.151 1.00 82.12 94 SER A CA 1
ATOM 756 C C . SER A 1 94 ? 2.604 3.117 6.652 1.00 82.12 94 SER A C 1
ATOM 758 O O . SER A 1 94 ? 3.179 4.105 7.104 1.00 82.12 94 SER A O 1
ATOM 760 N N . ASP A 1 95 ? 2.238 2.095 7.426 1.00 82.69 95 ASP A N 1
ATOM 761 C CA . ASP A 1 95 ? 2.476 2.079 8.873 1.00 82.69 95 ASP A CA 1
ATOM 762 C C . ASP A 1 95 ? 3.976 2.052 9.200 1.00 82.69 95 ASP A C 1
ATOM 764 O O . ASP A 1 95 ? 4.432 2.769 10.093 1.00 82.69 95 ASP A O 1
ATOM 768 N N . LEU A 1 96 ? 4.772 1.280 8.452 1.00 84.44 96 LEU A N 1
ATOM 769 C CA . LEU A 1 96 ? 6.230 1.258 8.582 1.00 84.44 96 LEU A CA 1
ATOM 770 C C . LEU A 1 96 ? 6.848 2.601 8.197 1.00 84.44 96 LEU A C 1
ATOM 772 O O . LEU A 1 96 ? 7.661 3.130 8.952 1.00 84.44 96 LEU A O 1
ATOM 776 N N . THR A 1 97 ? 6.444 3.185 7.069 1.00 85.75 97 THR A N 1
ATOM 777 C CA . THR A 1 97 ? 6.919 4.498 6.625 1.00 85.75 97 THR A CA 1
ATOM 778 C C . THR A 1 97 ? 6.555 5.578 7.640 1.00 85.75 97 THR A C 1
ATOM 780 O O . THR A 1 97 ? 7.399 6.402 7.971 1.00 85.75 97 THR A O 1
ATOM 783 N N . GLN A 1 98 ? 5.348 5.561 8.209 1.00 83.81 98 GLN A N 1
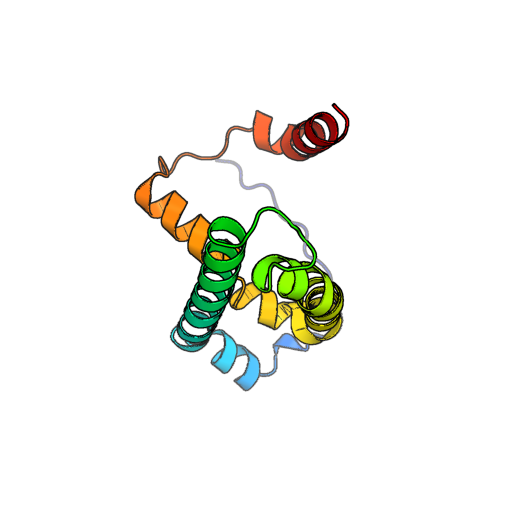ATOM 784 C CA . GLN A 1 98 ? 4.960 6.490 9.275 1.00 83.81 98 GLN A CA 1
ATOM 785 C C . GLN A 1 98 ? 5.704 6.224 10.590 1.00 83.81 98 GLN A C 1
ATOM 787 O O . GLN A 1 98 ? 5.978 7.160 11.332 1.00 83.81 98 GLN A O 1
ATOM 792 N N . LYS A 1 99 ? 6.074 4.980 10.895 1.00 83.56 99 LYS A N 1
ATOM 793 C CA . LYS A 1 99 ? 6.886 4.667 12.078 1.00 83.56 99 LYS A CA 1
ATOM 794 C C . LYS A 1 99 ? 8.347 5.102 11.918 1.00 83.56 99 LYS A C 1
ATOM 796 O O . LYS A 1 99 ? 8.955 5.526 12.895 1.00 83.56 99 LYS A O 1
ATOM 801 N N . LEU A 1 100 ? 8.900 4.982 10.711 1.00 85.88 100 LEU A N 1
ATOM 802 C CA . LEU A 1 100 ? 10.289 5.325 10.380 1.00 85.88 100 LEU A CA 1
ATOM 803 C C . LEU A 1 100 ? 10.478 6.828 10.133 1.00 85.88 100 LEU A C 1
ATOM 805 O O . LEU A 1 100 ? 11.432 7.417 10.629 1.00 85.88 100 LEU A O 1
ATOM 809 N N . PHE A 1 101 ? 9.567 7.443 9.379 1.00 83.12 101 PHE A N 1
ATOM 810 C CA . PHE A 1 101 ? 9.669 8.826 8.896 1.00 83.12 101 PHE A CA 1
ATOM 811 C C . PHE A 1 101 ? 8.553 9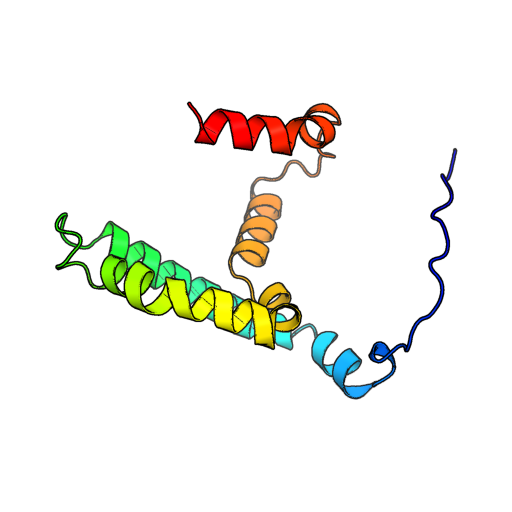.742 9.414 1.00 83.12 101 PHE A C 1
ATOM 813 O O . PHE A 1 101 ? 8.579 10.951 9.183 1.00 83.12 101 PHE A O 1
ATOM 820 N N . GLY A 1 102 ? 7.531 9.202 10.078 1.00 74.56 102 GLY A N 1
ATOM 821 C CA . GLY A 1 102 ? 6.375 9.987 10.492 1.00 74.56 102 GLY A CA 1
ATOM 822 C C . GLY A 1 102 ? 6.656 10.811 11.742 1.00 74.56 102 GLY A C 1
ATOM 823 O O . GLY A 1 102 ? 7.007 10.301 12.801 1.00 74.56 102 GLY A O 1
ATOM 824 N N . ALA A 1 103 ? 6.384 12.110 11.648 1.00 72.25 103 ALA A N 1
ATOM 825 C CA . ALA A 1 103 ? 6.564 13.065 12.738 1.00 72.25 103 ALA A CA 1
ATOM 826 C C . ALA A 1 103 ? 5.546 12.923 13.898 1.00 72.25 103 ALA A C 1
ATOM 828 O O . ALA A 1 103 ? 5.451 13.827 14.721 1.00 72.25 103 ALA A O 1
ATOM 829 N N . ASN A 1 104 ? 4.732 11.855 13.949 1.00 70.12 104 ASN A N 1
ATOM 830 C CA . ASN A 1 104 ? 3.600 11.665 14.882 1.00 70.12 104 ASN A CA 1
ATOM 831 C C . ASN A 1 104 ? 2.709 12.924 15.043 1.00 70.12 104 ASN A C 1
ATOM 833 O O . ASN A 1 104 ? 2.135 13.214 16.093 1.00 70.12 104 ASN A O 1
ATOM 837 N N . ARG A 1 105 ? 2.628 13.733 13.983 1.00 72.31 105 ARG A N 1
ATOM 838 C CA . ARG A 1 105 ? 1.881 14.991 13.947 1.00 72.31 105 ARG A CA 1
ATOM 839 C C . ARG A 1 105 ? 0.521 14.731 13.322 1.00 72.31 105 ARG A C 1
ATOM 841 O O . ARG A 1 105 ? 0.401 14.012 12.332 1.00 72.31 105 ARG A O 1
ATOM 848 N N . LYS A 1 106 ? -0.515 15.360 13.878 1.00 72.69 106 LYS A N 1
ATOM 849 C CA . LYS A 1 106 ? -1.848 15.338 13.270 1.00 72.69 106 LYS A CA 1
ATOM 850 C C . LYS A 1 106 ? -1.784 15.982 11.888 1.00 72.69 106 LYS A C 1
ATOM 852 O O . LYS A 1 106 ? -1.246 17.078 11.745 1.00 72.69 106 LYS A O 1
ATOM 857 N N . VAL A 1 107 ? -2.371 15.304 10.905 1.00 79.12 107 VAL A N 1
ATOM 858 C CA . VAL A 1 107 ? -2.499 15.812 9.537 1.00 79.12 107 VAL A CA 1
ATOM 859 C C . VAL A 1 107 ? -3.208 17.176 9.581 1.00 79.12 107 VAL A C 1
ATOM 861 O O . VAL A 1 107 ? -4.280 17.267 10.194 1.00 79.12 107 VAL A O 1
ATOM 864 N N . PRO A 1 108 ? -2.638 18.243 8.992 1.00 80.88 108 PRO A N 1
ATOM 865 C CA . PRO A 1 108 ? -3.235 19.573 9.027 1.00 80.88 108 PRO A CA 1
ATOM 866 C C . PRO A 1 108 ? -4.609 19.585 8.342 1.00 80.88 108 PRO A C 1
ATOM 868 O O . PRO A 1 108 ? -4.853 18.864 7.372 1.00 80.88 108 PRO A O 1
ATOM 871 N N . ASN A 1 109 ? -5.519 20.434 8.833 1.00 80.56 109 ASN A N 1
ATOM 872 C CA . ASN A 1 109 ? -6.915 20.479 8.373 1.00 80.56 109 ASN A CA 1
ATOM 873 C C . ASN A 1 109 ? -7.058 20.790 6.872 1.00 80.56 109 ASN A C 1
ATOM 875 O O . ASN A 1 109 ? -8.040 20.377 6.259 1.00 80.56 109 ASN A O 1
ATOM 879 N N . PHE A 1 110 ? -6.074 21.470 6.278 1.00 82.81 110 PHE A N 1
ATOM 880 C CA . PHE A 1 110 ? -6.040 21.763 4.846 1.00 82.81 110 PHE A CA 1
ATOM 881 C C . PHE A 1 110 ? -5.999 20.482 3.997 1.00 82.81 110 PHE A C 1
ATOM 883 O O . PHE A 1 110 ? -6.865 20.286 3.149 1.00 82.81 110 PHE A O 1
ATOM 890 N N . LEU A 1 111 ? -5.085 19.552 4.299 1.00 81.44 111 LEU A N 1
ATOM 891 C CA . LEU A 1 111 ? -4.974 18.270 3.588 1.00 81.44 111 LEU A CA 1
ATOM 892 C C . LEU A 1 111 ? -6.208 17.383 3.796 1.00 81.44 111 LEU A C 1
ATOM 894 O O . LEU A 1 111 ? -6.591 16.641 2.899 1.00 81.44 111 LEU A O 1
ATOM 898 N N . ARG A 1 112 ? -6.880 17.484 4.951 1.00 78.19 112 ARG A N 1
ATOM 899 C CA . ARG A 1 112 ? -8.136 16.748 5.187 1.00 78.19 112 ARG A CA 1
ATOM 900 C C . ARG A 1 112 ? -9.313 17.293 4.379 1.00 78.19 112 ARG A C 1
ATOM 902 O O . ARG A 1 112 ? -10.211 16.522 4.066 1.00 78.19 112 ARG A O 1
ATOM 909 N N . LYS A 1 113 ? -9.335 18.595 4.075 1.00 85.19 113 LYS A N 1
ATOM 910 C CA . LYS A 1 113 ? -10.435 19.240 3.340 1.00 85.19 113 LYS A CA 1
ATOM 911 C C . LYS A 1 113 ? -10.228 19.209 1.825 1.00 85.19 113 LYS A C 1
ATOM 913 O O . LYS A 1 113 ? -11.191 19.010 1.098 1.00 85.19 113 LYS A O 1
ATOM 918 N N . TYR A 1 114 ? -8.990 19.391 1.370 1.00 88.25 114 TYR A N 1
ATOM 919 C CA . TYR A 1 114 ? -8.649 19.499 -0.052 1.00 88.25 114 TYR A CA 1
ATOM 920 C C . TYR A 1 114 ? -7.938 18.265 -0.613 1.00 88.25 114 TYR A C 1
ATOM 922 O O . TYR A 1 114 ? -7.621 18.252 -1.793 1.00 88.25 114 TYR A O 1
ATOM 930 N N . GLY A 1 115 ? -7.698 17.224 0.194 1.00 83.81 115 GLY A N 1
ATOM 931 C CA . GLY A 1 115 ? -6.925 16.051 -0.226 1.00 83.81 115 GLY A CA 1
ATOM 932 C C . GLY A 1 115 ? -7.451 15.383 -1.497 1.00 83.81 115 GLY A C 1
ATOM 933 O O . GLY A 1 115 ? -6.661 15.105 -2.389 1.00 83.81 115 GLY A O 1
ATOM 934 N N . LEU A 1 116 ? -8.772 15.200 -1.613 1.00 85.25 116 LEU A N 1
ATOM 935 C CA . LEU A 1 116 ? -9.382 14.661 -2.837 1.00 85.25 116 LEU A CA 1
ATOM 936 C C . LEU A 1 116 ? -9.151 15.588 -4.037 1.00 85.25 116 LEU A C 1
ATOM 938 O O . LEU A 1 116 ? -8.631 15.155 -5.054 1.00 85.25 116 LEU A O 1
ATOM 942 N N . TRP A 1 117 ? -9.427 16.882 -3.864 1.00 87.69 117 TRP A N 1
ATOM 943 C CA . TRP A 1 117 ? -9.272 17.886 -4.920 1.00 87.69 117 TRP A CA 1
ATOM 944 C C . TRP A 1 117 ? -7.826 17.989 -5.431 1.00 87.69 117 TRP A C 1
ATOM 946 O O . TRP A 1 117 ? -7.600 18.152 -6.623 1.00 87.69 117 TRP A O 1
ATOM 956 N N . ILE A 1 118 ? -6.839 17.852 -4.540 1.00 87.94 118 ILE A N 1
ATOM 957 C CA . ILE A 1 118 ? -5.414 17.839 -4.900 1.00 87.94 118 ILE A CA 1
ATOM 958 C C . ILE A 1 118 ? -5.080 16.619 -5.769 1.00 87.94 118 ILE A C 1
ATOM 960 O O . ILE A 1 118 ? -4.352 16.761 -6.749 1.00 87.94 118 ILE A O 1
ATOM 964 N N . ILE A 1 119 ? -5.607 15.436 -5.436 1.00 88.69 119 ILE A N 1
ATOM 965 C CA . ILE A 1 119 ? -5.374 14.210 -6.216 1.00 88.69 119 ILE A CA 1
ATOM 966 C C . ILE A 1 119 ? -6.020 14.338 -7.597 1.00 88.69 119 ILE A C 1
ATOM 968 O O . ILE A 1 119 ? -5.362 14.067 -8.597 1.00 88.69 119 ILE A O 1
ATOM 972 N N . ASP A 1 120 ? -7.266 14.809 -7.647 1.00 87.69 120 ASP A N 1
ATOM 973 C CA . ASP A 1 120 ? -8.022 14.950 -8.892 1.00 87.69 120 ASP A CA 1
ATOM 974 C C . ASP A 1 120 ? -7.341 15.931 -9.860 1.00 87.69 120 ASP A C 1
ATOM 976 O O . ASP A 1 120 ? -7.193 15.630 -11.043 1.00 87.69 120 ASP A O 1
ATOM 980 N N . ILE A 1 121 ? -6.851 17.073 -9.361 1.00 93.62 121 ILE A N 1
ATOM 981 C CA . ILE A 1 121 ? -6.098 18.035 -10.182 1.00 93.62 121 ILE A CA 1
ATOM 982 C C . ILE A 1 121 ? -4.801 17.420 -10.708 1.00 93.62 121 ILE A C 1
ATOM 984 O O . ILE A 1 121 ? -4.477 17.607 -11.875 1.00 93.62 121 ILE A O 1
ATOM 988 N N . THR A 1 122 ? -4.072 16.685 -9.864 1.00 92.31 122 THR A N 1
ATOM 989 C CA . THR A 1 122 ? -2.777 16.086 -10.238 1.00 92.31 122 THR A CA 1
ATOM 990 C C . THR A 1 122 ? -2.927 14.976 -11.282 1.00 92.31 122 THR A C 1
ATOM 992 O O . THR A 1 122 ? -1.982 14.679 -11.995 1.00 92.31 122 THR A O 1
ATOM 995 N N . PHE A 1 123 ? -4.092 14.329 -11.364 1.00 87.62 123 PHE A N 1
ATOM 996 C CA . PHE A 1 123 ? -4.366 13.322 -12.393 1.00 87.62 123 PHE A CA 1
ATOM 997 C C . PHE A 1 123 ? -4.835 13.927 -13.722 1.00 87.62 123 PHE A C 1
ATOM 999 O O . PHE A 1 123 ? -4.692 13.289 -14.762 1.00 87.62 123 PHE A O 1
ATOM 1006 N N . ILE A 1 124 ? -5.444 15.116 -13.681 1.00 89.56 124 ILE A N 1
ATOM 1007 C CA . ILE A 1 124 ? -5.967 15.821 -14.859 1.00 89.56 124 ILE A CA 1
ATOM 1008 C C . ILE A 1 124 ? -4.887 16.657 -15.560 1.00 89.56 124 ILE A C 1
ATOM 1010 O O . ILE A 1 124 ? -4.982 16.849 -16.773 1.00 89.56 124 ILE A O 1
ATOM 1014 N N . PHE A 1 125 ? -3.906 17.170 -14.814 1.00 78.88 125 PHE A N 1
ATOM 1015 C CA . PHE A 1 125 ? -2.803 17.988 -15.321 1.00 78.88 125 PHE A CA 1
ATOM 1016 C C . PHE A 1 125 ? -1.504 17.187 -15.405 1.00 78.88 125 PHE A C 1
ATOM 1018 O O . PHE A 1 125 ? -0.874 17.211 -16.485 1.00 78.88 125 PHE A O 1
#